Protein AF-A0A7C8AF57-F1 (afdb_monomer_lite)

Structure (mmCIF, N/CA/C/O backbone):
data_AF-A0A7C8AF57-F1
#
_entry.id   AF-A0A7C8AF57-F1
#
loop_
_atom_site.group_PDB
_atom_site.id
_atom_site.type_symbol
_atom_site.label_atom_id
_atom_site.label_alt_id
_atom_site.label_comp_id
_atom_site.label_asym_id
_atom_site.label_entity_id
_atom_site.label_seq_id
_atom_site.pdbx_PDB_ins_code
_atom_site.Cartn_x
_atom_site.Cartn_y
_atom_site.Cartn_z
_atom_site.occupancy
_atom_site.B_iso_or_equiv
_atom_site.auth_seq_id
_atom_site.auth_comp_id
_atom_site.auth_asym_id
_atom_site.auth_atom_id
_atom_site.pdbx_PDB_model_num
ATOM 1 N N . MET A 1 1 ? -17.495 -4.637 7.554 1.00 82.31 1 MET A N 1
ATOM 2 C CA . MET A 1 1 ? -16.037 -4.696 7.329 1.00 82.31 1 MET A CA 1
ATOM 3 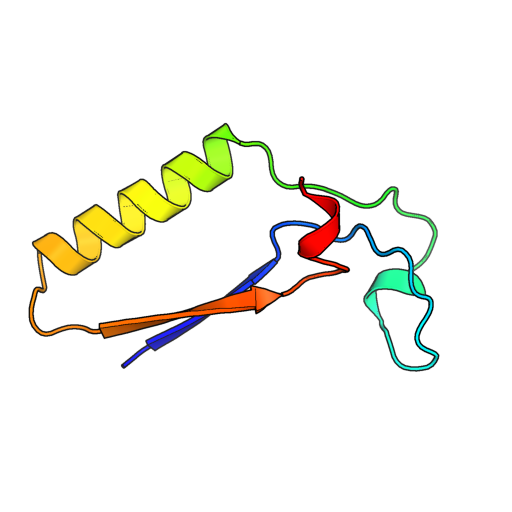C C . MET A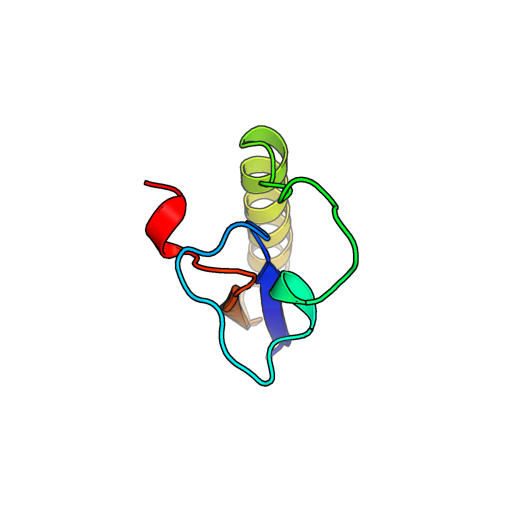 1 1 ? -15.781 -4.341 5.883 1.00 82.31 1 MET A C 1
ATOM 5 O O . MET A 1 1 ? -16.298 -5.025 5.006 1.00 82.31 1 MET A O 1
ATOM 9 N N . ALA A 1 2 ? -15.097 -3.227 5.652 1.00 93.94 2 ALA A N 1
ATOM 10 C CA . ALA A 1 2 ? -14.778 -2.753 4.310 1.00 93.94 2 ALA A CA 1
ATOM 11 C C . ALA A 1 2 ? -13.342 -3.147 3.947 1.00 93.94 2 ALA A C 1
ATOM 13 O O . ALA A 1 2 ? -12.479 -3.188 4.820 1.00 93.94 2 ALA A O 1
ATOM 14 N N . THR A 1 3 ? -13.081 -3.393 2.666 1.00 97.62 3 THR A N 1
ATOM 15 C CA . THR A 1 3 ? -11.733 -3.663 2.154 1.00 97.62 3 THR A CA 1
ATOM 16 C C . THR A 1 3 ? -11.364 -2.602 1.132 1.00 97.62 3 THR A C 1
ATOM 18 O O . THR A 1 3 ? -12.122 -2.344 0.196 1.00 97.62 3 THR A O 1
ATOM 21 N N . VAL A 1 4 ? -10.190 -1.999 1.293 1.00 97.31 4 VAL A N 1
ATOM 22 C CA . VAL A 1 4 ? -9.635 -1.018 0.365 1.00 97.31 4 VAL A CA 1
ATOM 23 C C . VAL A 1 4 ? -8.487 -1.655 -0.403 1.00 97.31 4 VAL A C 1
ATOM 25 O O . VAL A 1 4 ? -7.474 -2.045 0.173 1.00 97.31 4 VAL A O 1
ATOM 28 N N . ILE A 1 5 ? -8.640 -1.733 -1.724 1.00 96.94 5 ILE A N 1
ATOM 29 C CA . ILE A 1 5 ? -7.550 -2.087 -2.635 1.00 96.94 5 ILE A CA 1
ATOM 30 C C . ILE A 1 5 ? -6.775 -0.807 -2.940 1.00 96.94 5 ILE A C 1
ATOM 32 O O . ILE A 1 5 ? -7.256 0.060 -3.670 1.00 96.94 5 ILE A O 1
ATOM 36 N N . PHE A 1 6 ? -5.579 -0.686 -2.375 1.00 96.12 6 PHE A N 1
ATOM 37 C CA . PHE A 1 6 ? -4.800 0.542 -2.398 1.00 96.12 6 PHE A CA 1
ATOM 38 C C . PHE A 1 6 ? -3.637 0.452 -3.384 1.00 96.12 6 PHE A C 1
ATOM 40 O O . PHE A 1 6 ? -2.693 -0.308 -3.181 1.00 96.12 6 PHE A O 1
ATOM 47 N N . LYS A 1 7 ? -3.713 1.226 -4.472 1.00 94.62 7 LYS A N 1
ATOM 48 C CA . LYS A 1 7 ? -2.709 1.248 -5.545 1.00 94.62 7 LYS A CA 1
ATOM 49 C C . LYS A 1 7 ? -1.754 2.425 -5.366 1.00 94.62 7 LYS A C 1
ATOM 51 O O . LYS A 1 7 ? -1.952 3.478 -5.963 1.00 94.62 7 LYS A O 1
ATOM 56 N N . ALA A 1 8 ? -0.732 2.244 -4.535 1.00 94.38 8 ALA A N 1
ATOM 57 C CA . ALA A 1 8 ? 0.258 3.286 -4.248 1.00 94.38 8 ALA A CA 1
ATOM 58 C C . ALA A 1 8 ? 1.207 3.561 -5.431 1.00 94.38 8 ALA A C 1
ATOM 60 O O . ALA A 1 8 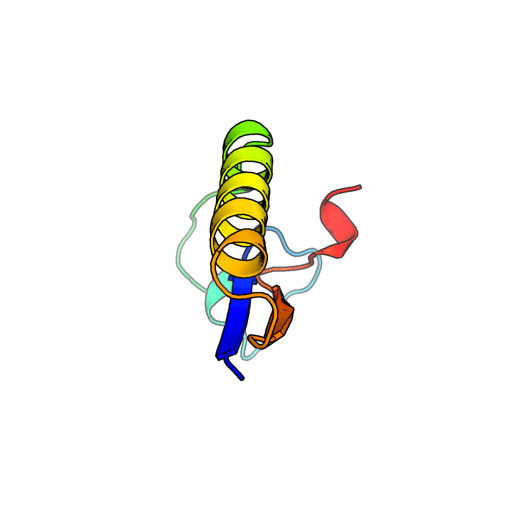? 1.763 4.651 -5.551 1.00 94.38 8 ALA A O 1
ATOM 61 N N . THR A 1 9 ? 1.380 2.590 -6.328 1.00 92.75 9 THR A N 1
ATOM 62 C CA . THR A 1 9 ? 2.181 2.748 -7.543 1.00 92.75 9 THR A CA 1
ATOM 63 C C . THR A 1 9 ? 1.640 1.894 -8.681 1.00 92.75 9 THR A C 1
ATOM 65 O O . THR A 1 9 ? 1.058 0.833 -8.456 1.00 92.75 9 THR A O 1
ATOM 68 N N . GLU A 1 10 ? 1.842 2.343 -9.914 1.00 92.69 10 GLU A N 1
ATOM 69 C CA . GLU A 1 10 ? 1.703 1.531 -11.126 1.00 92.69 10 GLU A CA 1
ATOM 70 C C . GLU A 1 10 ? 3.051 0.942 -11.583 1.00 92.69 10 GLU A C 1
ATOM 72 O O . GLU A 1 10 ? 3.080 0.110 -12.491 1.00 92.69 10 GLU A O 1
ATOM 77 N N . ALA A 1 11 ? 4.169 1.345 -10.963 1.00 91.75 11 ALA A N 1
ATOM 78 C CA . ALA A 1 11 ? 5.498 0.835 -11.280 1.00 91.75 11 ALA A CA 1
ATOM 79 C C . ALA A 1 11 ? 5.599 -0.643 -10.914 1.00 91.75 11 ALA A C 1
ATOM 81 O O . ALA A 1 11 ? 5.190 -1.054 -9.833 1.00 91.75 11 ALA A O 1
ATOM 82 N N . CYS A 1 12 ? 6.146 -1.448 -11.821 1.00 91.75 12 CYS A N 1
ATOM 83 C CA . CYS A 1 12 ? 6.314 -2.879 -11.627 1.00 91.75 12 CYS A CA 1
ATOM 84 C C . CYS A 1 12 ? 7.602 -3.336 -12.313 1.00 91.75 12 CYS A C 1
ATOM 86 O O . CYS A 1 12 ? 7.910 -2.898 -13.422 1.00 91.75 12 CYS A O 1
ATOM 88 N N . ASN A 1 13 ? 8.348 -4.223 -11.659 1.00 92.50 13 ASN A N 1
ATOM 89 C CA . ASN A 1 13 ? 9.543 -4.868 -12.208 1.00 92.50 13 ASN A CA 1
ATOM 90 C C . ASN A 1 13 ? 9.225 -6.226 -12.868 1.00 92.50 13 ASN A C 1
ATOM 92 O O . ASN A 1 13 ? 10.120 -6.866 -13.416 1.00 92.50 13 ASN A O 1
ATOM 96 N N . ALA A 1 14 ? 7.957 -6.649 -12.854 1.00 91.56 14 ALA A N 1
ATOM 97 C CA . ALA A 1 14 ? 7.454 -7.805 -13.582 1.00 91.56 14 ALA A CA 1
ATOM 98 C C . ALA A 1 14 ? 6.692 -7.384 -14.852 1.00 91.56 14 ALA A C 1
ATOM 100 O O . ALA A 1 14 ? 6.284 -6.236 -15.026 1.00 91.56 14 ALA A O 1
ATOM 101 N N . ARG A 1 15 ? 6.462 -8.345 -15.754 1.00 91.00 15 ARG A N 1
ATOM 102 C CA . ARG A 1 15 ? 5.641 -8.160 -16.963 1.00 91.00 15 ARG A CA 1
ATOM 103 C C . ARG A 1 15 ? 4.699 -9.344 -17.160 1.00 91.00 15 ARG A C 1
ATOM 105 O O . ARG A 1 15 ? 4.791 -10.088 -18.134 1.00 91.00 15 ARG A O 1
ATOM 112 N N . CYS A 1 16 ? 3.814 -9.551 -16.191 1.00 91.81 16 CYS A N 1
ATOM 113 C CA . CYS A 1 16 ? 2.866 -10.661 -16.219 1.00 91.81 16 CYS A CA 1
ATOM 114 C C . CYS A 1 16 ? 1.994 -10.596 -17.484 1.00 91.81 16 CYS A C 1
ATOM 116 O O . CYS A 1 16 ? 1.436 -9.547 -17.803 1.00 91.81 16 CYS A O 1
ATOM 118 N N . ILE A 1 17 ? 1.853 -11.718 -18.198 1.00 93.69 17 ILE A N 1
ATOM 119 C CA . ILE A 1 17 ? 1.155 -11.792 -19.499 1.00 93.69 17 ILE A CA 1
ATOM 120 C C . ILE A 1 17 ? -0.319 -11.363 -19.438 1.00 93.69 17 ILE A C 1
ATOM 122 O O . ILE A 1 17 ? -0.887 -10.964 -20.445 1.00 93.69 17 ILE A O 1
ATOM 126 N N . TYR A 1 18 ? -0.923 -11.421 -18.252 1.00 92.19 18 TYR A N 1
ATOM 127 C CA . TYR A 1 18 ? -2.327 -11.103 -17.996 1.00 92.19 18 TYR A CA 1
ATOM 128 C C . TYR A 1 18 ? -2.536 -9.726 -17.337 1.00 92.19 18 TYR A C 1
ATOM 130 O O . TYR A 1 18 ? -3.662 -9.381 -16.987 1.00 92.19 18 TYR A O 1
ATOM 138 N N . CYS A 1 19 ? -1.474 -8.947 -17.100 1.00 90.62 19 CYS A N 1
ATOM 139 C CA . CYS A 1 19 ? -1.567 -7.709 -16.324 1.00 90.62 19 CYS A CA 1
ATOM 140 C C . CYS A 1 19 ? -1.880 -6.486 -17.201 1.00 90.62 19 CYS A C 1
ATOM 142 O O . CYS A 1 19 ? -1.034 -5.992 -17.940 1.00 90.62 19 CYS A O 1
ATOM 144 N N . ASP A 1 20 ? -3.088 -5.942 -17.063 1.00 87.62 20 ASP A N 1
ATOM 145 C CA . ASP A 1 20 ? -3.543 -4.756 -17.804 1.00 87.62 20 ASP A CA 1
ATOM 146 C C . ASP A 1 20 ? -2.690 -3.496 -17.535 1.00 87.62 20 ASP A C 1
ATOM 148 O O . ASP A 1 20 ? -2.511 -2.669 -18.424 1.00 87.62 20 ASP A O 1
ATOM 152 N N . VAL A 1 21 ? -2.105 -3.358 -16.338 1.00 85.06 21 VAL A N 1
ATOM 153 C CA . VAL A 1 21 ? -1.313 -2.172 -15.946 1.00 85.06 21 VAL A CA 1
ATOM 154 C C . VAL A 1 21 ? -0.023 -2.058 -16.763 1.00 85.06 21 VAL A C 1
ATOM 156 O O . VAL A 1 21 ? 0.274 -0.992 -17.290 1.00 85.06 21 VAL A O 1
ATOM 159 N N . VAL A 1 22 ? 0.723 -3.158 -16.916 1.00 79.69 22 VAL A N 1
ATOM 160 C CA . VAL A 1 22 ? 2.015 -3.168 -17.634 1.00 79.69 22 VAL A CA 1
ATOM 161 C C . VAL A 1 22 ? 1.862 -3.237 -19.156 1.00 79.69 22 VAL A C 1
ATOM 163 O O . VAL A 1 22 ? 2.810 -2.927 -19.875 1.00 79.69 22 VAL A O 1
ATOM 166 N N . HIS A 1 23 ? 0.689 -3.656 -19.647 1.00 82.75 23 HIS A N 1
ATOM 167 C CA . HIS A 1 23 ? 0.397 -3.783 -21.083 1.00 82.75 23 HIS A CA 1
ATOM 168 C C . HIS A 1 23 ? -0.414 -2.615 -21.653 1.00 82.75 23 HIS A C 1
ATOM 170 O O . HIS A 1 23 ? -0.501 -2.466 -22.875 1.00 82.75 23 HIS A O 1
ATOM 176 N N . LYS A 1 24 ? -0.988 -1.747 -20.811 1.00 72.94 24 LYS A N 1
ATOM 177 C CA . LYS A 1 24 ? -1.567 -0.483 -21.275 1.00 72.94 24 LYS A CA 1
ATOM 178 C C . LYS A 1 24 ? -0.472 0.396 -21.903 1.00 72.94 24 LYS A C 1
ATOM 180 O O . LYS A 1 24 ? 0.627 0.515 -21.374 1.00 72.94 24 LYS A O 1
ATOM 185 N N . LYS A 1 25 ? -0.803 0.977 -23.070 1.00 58.56 25 LYS A N 1
ATOM 186 C CA . LYS A 1 25 ? -0.029 1.937 -23.903 1.00 58.56 25 LYS A CA 1
ATOM 187 C C . LYS A 1 25 ? 0.894 2.860 -23.087 1.00 58.56 25 LYS A C 1
ATOM 189 O O . LYS A 1 25 ? 0.501 3.212 -21.981 1.00 58.56 25 LYS A O 1
ATOM 194 N N . PRO A 1 26 ? 2.032 3.344 -23.640 1.00 58.06 26 PRO A N 1
ATOM 195 C CA . PRO A 1 26 ? 3.149 3.889 -22.867 1.00 58.06 26 PRO A CA 1
ATOM 196 C C . PRO A 1 26 ? 2.711 5.091 -22.029 1.00 58.06 26 PRO A C 1
ATOM 198 O O . PRO A 1 26 ? 2.678 6.228 -22.494 1.00 58.06 26 PRO A O 1
ATOM 201 N N . ARG A 1 27 ? 2.348 4.820 -20.780 1.00 65.62 27 ARG A N 1
ATOM 202 C CA . ARG A 1 27 ? 2.270 5.806 -19.718 1.00 65.62 27 ARG A CA 1
ATOM 203 C C . ARG A 1 27 ? 3.452 5.529 -18.815 1.00 65.62 27 ARG A C 1
ATOM 205 O O . ARG A 1 27 ? 3.744 4.374 -18.509 1.00 65.62 27 ARG A O 1
ATOM 212 N N . ASN A 1 28 ? 4.148 6.591 -18.433 1.00 76.56 28 ASN A N 1
ATOM 213 C CA . ASN A 1 28 ? 5.133 6.475 -17.374 1.00 76.56 28 ASN A CA 1
ATOM 214 C C . ASN A 1 28 ? 4.398 5.983 -16.121 1.00 76.56 28 ASN A C 1
ATOM 216 O O . ASN A 1 28 ? 3.328 6.528 -15.828 1.00 76.56 28 ASN A O 1
ATOM 220 N N . PRO A 1 29 ? 4.920 4.963 -15.420 1.00 77.94 29 PRO A N 1
ATOM 221 C CA . PRO A 1 29 ? 4.290 4.489 -14.203 1.00 77.94 29 PRO A CA 1
ATOM 222 C C . PRO A 1 29 ? 4.129 5.642 -13.216 1.00 77.94 29 PRO A C 1
ATOM 224 O O . PRO A 1 29 ? 5.072 6.403 -12.989 1.00 77.94 29 PRO A O 1
ATOM 227 N N . VAL A 1 30 ? 2.933 5.784 -12.651 1.00 88.44 30 VAL A N 1
ATOM 228 C CA . VAL A 1 30 ? 2.645 6.821 -11.661 1.00 88.44 30 VAL A CA 1
ATOM 229 C C . VAL A 1 30 ? 2.811 6.230 -10.269 1.00 88.44 30 VAL A C 1
ATOM 231 O O . VAL A 1 30 ? 2.220 5.200 -9.947 1.00 88.44 30 VAL A O 1
ATOM 234 N N . THR A 1 31 ? 3.603 6.900 -9.439 1.00 92.94 31 THR A N 1
ATOM 235 C CA . THR A 1 31 ? 3.695 6.631 -8.003 1.00 92.94 31 THR A CA 1
ATOM 236 C C . THR A 1 31 ? 2.997 7.755 -7.254 1.00 92.94 31 THR A C 1
ATOM 238 O O . THR A 1 31 ? 3.156 8.928 -7.593 1.00 92.94 31 THR A O 1
ATOM 241 N N . MET A 1 32 ? 2.194 7.384 -6.261 1.00 94.25 32 MET A N 1
ATOM 242 C CA . MET A 1 32 ? 1.489 8.324 -5.402 1.00 94.25 32 MET A CA 1
ATOM 243 C C . MET A 1 32 ? 2.494 9.207 -4.639 1.00 94.25 32 MET A C 1
ATOM 245 O O . MET A 1 32 ? 3.432 8.668 -4.049 1.00 94.25 32 MET A O 1
ATOM 249 N N . PRO A 1 33 ? 2.303 10.538 -4.608 1.00 95.12 33 PRO A N 1
ATOM 250 C CA . PRO A 1 33 ? 3.092 11.420 -3.752 1.00 95.12 33 PRO A CA 1
ATOM 251 C C . PRO A 1 33 ? 2.889 11.098 -2.267 1.00 95.12 33 PRO A C 1
ATOM 253 O O . PRO A 1 33 ? 1.784 10.728 -1.854 1.00 95.12 33 PRO A O 1
ATOM 256 N N . LEU A 1 34 ? 3.933 11.280 -1.457 1.00 94.19 34 LEU A N 1
ATOM 257 C CA . LEU A 1 34 ? 3.900 10.973 -0.024 1.00 94.19 34 LEU A CA 1
ATOM 258 C C . LEU A 1 34 ? 2.797 11.754 0.705 1.00 94.19 34 LEU A C 1
ATOM 260 O O . LEU A 1 34 ? 2.097 11.192 1.539 1.00 94.19 34 LEU A O 1
ATOM 264 N N . GLU A 1 35 ? 2.552 13.005 0.319 1.00 97.69 35 GLU A N 1
ATOM 265 C CA . GLU A 1 35 ? 1.532 13.854 0.943 1.00 97.69 35 GLU A CA 1
ATOM 266 C C . GLU A 1 35 ? 0.118 13.285 0.731 1.00 97.69 35 GLU A C 1
ATOM 268 O O . GLU A 1 35 ? -0.767 13.413 1.577 1.00 97.69 35 GLU A O 1
ATOM 273 N N . THR A 1 36 ? -0.110 12.612 -0.404 1.00 96.50 36 THR A N 1
ATOM 274 C CA . THR A 1 36 ? -1.390 11.938 -0.678 1.00 96.50 36 THR A CA 1
ATOM 275 C C . THR A 1 36 ? -1.538 10.670 0.164 1.00 96.50 36 THR A C 1
ATOM 277 O O . THR A 1 36 ? -2.638 10.376 0.637 1.00 96.50 36 THR A O 1
ATOM 280 N N . LEU A 1 37 ? -0.441 9.940 0.390 1.00 95.06 37 LEU A N 1
ATOM 281 C CA . LEU A 1 37 ? -0.412 8.771 1.270 1.00 95.06 37 LEU A CA 1
ATOM 282 C C . LEU A 1 37 ? -0.719 9.165 2.722 1.00 95.06 37 LEU A C 1
ATOM 284 O O . LEU A 1 37 ? -1.559 8.541 3.372 1.00 95.06 37 LEU A O 1
ATOM 288 N N . GLU A 1 38 ? -0.083 10.229 3.208 1.00 97.75 38 GLU A N 1
ATOM 289 C CA . GLU A 1 38 ? -0.322 10.790 4.540 1.00 97.75 38 GLU A CA 1
ATOM 290 C C . GLU A 1 38 ? -1.781 11.218 4.710 1.00 97.75 38 GLU A C 1
ATOM 292 O O . GLU A 1 38 ? -2.432 10.844 5.690 1.00 97.75 38 GLU A O 1
ATOM 297 N N . LEU A 1 39 ? -2.329 11.934 3.721 1.00 98.25 39 LEU A N 1
ATOM 298 C CA . LEU A 1 39 ? -3.732 12.333 3.727 1.00 98.25 39 LEU A CA 1
ATOM 299 C C . LEU A 1 39 ? -4.661 11.115 3.794 1.00 98.25 39 LEU A C 1
ATOM 301 O O . LEU A 1 39 ? -5.616 11.119 4.567 1.00 98.25 39 LEU A O 1
ATOM 305 N N . PHE A 1 40 ? -4.388 10.063 3.022 1.00 97.31 40 PHE A N 1
ATOM 306 C CA . PHE A 1 40 ? -5.199 8.847 3.027 1.00 97.31 40 PHE A CA 1
ATOM 307 C C . PHE A 1 40 ? -5.260 8.199 4.418 1.00 97.31 40 PHE A C 1
ATOM 309 O O . PHE A 1 40 ? -6.354 7.932 4.924 1.00 97.31 40 PHE A O 1
ATOM 316 N N . PHE A 1 41 ? -4.114 8.006 5.076 1.00 97.19 41 PHE A N 1
ATOM 317 C CA . PHE A 1 41 ? -4.084 7.433 6.424 1.00 97.19 41 PHE A CA 1
ATOM 318 C C . PHE A 1 41 ? -4.677 8.367 7.483 1.00 97.19 41 PHE A C 1
ATOM 320 O O . PHE A 1 41 ? -5.348 7.890 8.398 1.00 97.19 41 PHE A O 1
ATOM 327 N N . SER A 1 42 ? -4.518 9.686 7.331 1.00 98.50 42 SER A N 1
ATOM 328 C CA . SER A 1 42 ? -5.192 10.673 8.180 1.00 98.50 42 SER A CA 1
ATOM 329 C C . SER A 1 42 ? -6.719 10.531 8.103 1.00 98.50 42 SER A C 1
ATOM 331 O O . SER A 1 42 ? -7.373 10.449 9.143 1.00 98.50 42 SER A O 1
ATOM 333 N N . ARG A 1 43 ? -7.292 10.375 6.899 1.00 98.06 43 ARG A N 1
ATOM 334 C CA . ARG A 1 43 ? -8.742 10.161 6.716 1.00 98.06 43 ARG A CA 1
ATOM 335 C C . ARG A 1 43 ? -9.231 8.818 7.247 1.00 98.06 43 ARG A C 1
ATOM 337 O O . ARG A 1 43 ? -10.322 8.752 7.811 1.00 98.06 43 ARG A O 1
ATOM 344 N N . ILE A 1 44 ? -8.441 7.752 7.104 1.00 97.50 44 ILE A N 1
ATOM 345 C CA . ILE A 1 44 ? -8.763 6.462 7.735 1.00 97.50 44 ILE A CA 1
ATOM 346 C C . ILE A 1 44 ? -8.810 6.615 9.255 1.00 97.50 44 ILE A C 1
ATOM 348 O O . ILE A 1 44 ? -9.741 6.121 9.890 1.00 97.50 44 ILE A O 1
ATOM 352 N N . ASN A 1 45 ? -7.834 7.311 9.839 1.00 97.81 45 ASN A N 1
ATOM 353 C CA . ASN A 1 45 ? -7.783 7.524 11.278 1.00 97.81 45 ASN A CA 1
ATOM 354 C C . ASN A 1 45 ? -8.988 8.329 11.786 1.00 97.81 45 ASN A C 1
ATOM 356 O O . ASN A 1 45 ? -9.602 7.934 12.775 1.00 97.81 45 ASN A O 1
ATOM 360 N N . GLU A 1 46 ? -9.358 9.416 11.102 1.00 98.38 46 GLU A N 1
ATOM 361 C CA . GLU A 1 46 ? -10.577 10.183 11.401 1.00 98.38 46 GLU A CA 1
ATOM 362 C C . GLU A 1 46 ? -11.817 9.271 11.417 1.00 98.38 46 GLU A C 1
ATOM 364 O O . GLU A 1 46 ? -12.551 9.239 12.406 1.00 98.38 46 GLU A O 1
ATOM 369 N N . PHE A 1 47 ? -12.000 8.461 10.367 1.00 97.25 47 PHE A N 1
ATOM 370 C CA . PHE A 1 47 ? -13.135 7.544 10.239 1.00 97.25 47 PHE A CA 1
ATOM 371 C C . PHE A 1 47 ? -13.191 6.493 11.359 1.00 97.25 47 PHE A C 1
ATOM 373 O O . PHE A 1 47 ? -14.245 6.282 11.961 1.00 97.25 47 PHE A O 1
ATOM 380 N N . LEU A 1 48 ? -12.068 5.832 11.654 1.00 97.00 48 LEU A N 1
ATOM 381 C CA . LEU A 1 48 ? -12.012 4.782 12.678 1.00 97.00 48 LEU A CA 1
ATOM 382 C C . LEU A 1 48 ? -12.099 5.348 14.102 1.00 97.00 48 LEU A C 1
ATOM 384 O O . LEU A 1 48 ? -12.591 4.666 14.997 1.00 97.00 48 LEU A O 1
ATOM 388 N N . THR A 1 49 ? -11.677 6.598 14.310 1.00 97.75 49 THR A N 1
ATOM 389 C CA . THR A 1 49 ? -11.829 7.293 15.598 1.00 97.75 49 THR A CA 1
ATOM 390 C C . THR A 1 49 ? -13.292 7.646 15.860 1.00 97.75 49 THR A C 1
ATOM 392 O O . THR A 1 49 ? -13.780 7.457 16.972 1.00 97.75 49 THR A O 1
ATOM 395 N N . GLU A 1 50 ? -14.015 8.122 14.841 1.00 98.31 50 GLU A N 1
ATOM 396 C CA . GLU A 1 50 ? -15.454 8.399 14.939 1.00 98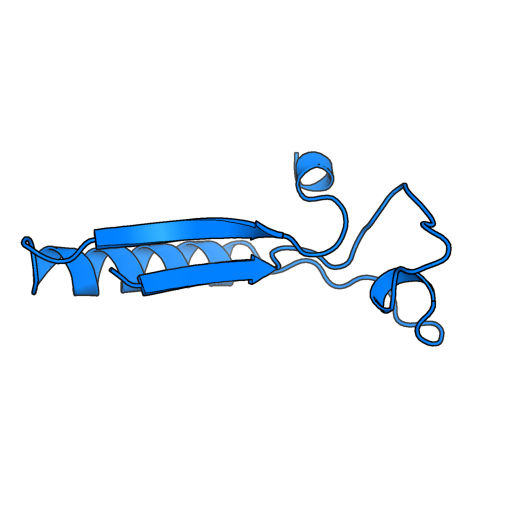.31 50 GLU A CA 1
ATOM 397 C C . GLU A 1 50 ? -16.278 7.107 15.094 1.00 98.31 50 GLU A C 1
ATOM 399 O O . GLU A 1 50 ? -17.321 7.095 15.751 1.00 98.31 50 GLU A O 1
ATOM 404 N N . LYS A 1 51 ? -15.804 5.997 14.512 1.00 97.62 51 LYS A N 1
ATOM 405 C CA . LYS A 1 51 ? -16.501 4.703 14.490 1.00 97.62 51 LYS A CA 1
ATOM 406 C C . LYS A 1 51 ? -15.590 3.558 14.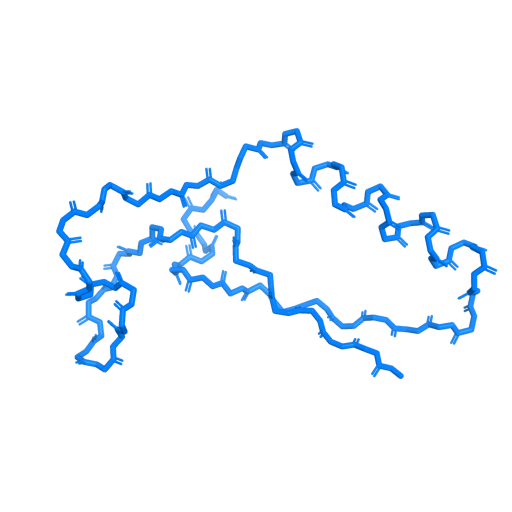958 1.00 97.62 51 LYS A C 1
ATOM 408 O O . LYS A 1 51 ? -15.226 2.703 14.154 1.00 97.62 51 LYS A O 1
ATOM 413 N N . PRO A 1 52 ? -15.293 3.450 16.266 1.00 95.75 52 PRO A N 1
ATOM 414 C CA . PRO A 1 52 ? -14.305 2.495 16.791 1.00 95.75 52 PRO A CA 1
ATOM 415 C C . PRO A 1 52 ? -14.701 1.016 16.654 1.00 95.75 52 PRO A C 1
ATOM 417 O O . PRO A 1 52 ? -13.871 0.130 16.833 1.00 95.75 52 PRO A O 1
ATOM 420 N N . GLN A 1 53 ? -15.970 0.737 16.345 1.00 97.50 53 GLN A N 1
ATOM 421 C CA . GLN A 1 53 ? -16.467 -0.620 16.095 1.00 97.50 53 GLN A CA 1
ATOM 422 C C . GLN A 1 53 ? -16.185 -1.079 14.654 1.00 97.50 53 GLN A C 1
ATOM 424 O O . GLN A 1 53 ? -16.259 -2.274 14.356 1.00 97.50 53 GLN A O 1
ATOM 429 N N . GLU A 1 54 ? -15.922 -0.130 13.748 1.00 97.56 54 GLU A N 1
ATOM 430 C CA . GLU A 1 54 ? -15.648 -0.416 12.347 1.00 97.56 54 GLU A CA 1
ATOM 431 C C . GLU A 1 54 ? -14.247 -0.990 12.171 1.00 97.56 54 GLU A C 1
ATOM 433 O O . GLU A 1 54 ? -13.312 -0.716 12.923 1.00 97.56 54 GLU A O 1
ATOM 438 N N . LYS A 1 55 ? -14.107 -1.807 11.130 1.00 96.50 55 LYS A N 1
ATOM 439 C CA . LYS A 1 55 ? -12.836 -2.404 10.727 1.00 96.50 55 LYS A CA 1
ATOM 440 C C . LYS A 1 55 ? -12.652 -2.230 9.233 1.00 96.50 55 LYS A C 1
ATOM 442 O O . LYS A 1 55 ? -13.610 -2.381 8.461 1.00 96.50 55 LYS A O 1
ATOM 447 N N . LEU A 1 56 ? -11.412 -1.954 8.854 1.00 96.94 56 LEU A N 1
ATOM 448 C CA . LEU A 1 56 ? -11.004 -1.758 7.476 1.00 96.94 56 LEU A CA 1
ATOM 449 C C . LEU A 1 56 ? -9.788 -2.628 7.177 1.00 96.94 56 LEU A C 1
ATOM 451 O O . LEU A 1 56 ? -8.778 -2.539 7.871 1.00 96.94 56 LEU A O 1
ATOM 455 N N . ASP A 1 57 ? -9.892 -3.429 6.125 1.00 97.75 57 ASP A N 1
ATOM 456 C CA . ASP A 1 57 ? -8.766 -4.180 5.584 1.00 97.75 57 ASP A CA 1
ATOM 457 C C . ASP A 1 57 ? -8.118 -3.367 4.469 1.00 97.75 57 ASP A C 1
ATOM 459 O O . ASP A 1 57 ? -8.793 -2.920 3.539 1.00 97.75 57 ASP A O 1
ATOM 463 N N . LEU A 1 58 ? -6.804 -3.182 4.546 1.00 97.06 58 LEU A N 1
ATOM 464 C CA . LEU A 1 58 ? -6.036 -2.493 3.518 1.00 97.06 58 LEU A CA 1
ATOM 465 C C . LEU A 1 58 ? -5.194 -3.505 2.744 1.00 97.06 58 LEU A C 1
ATOM 467 O O . LEU A 1 58 ? -4.305 -4.145 3.304 1.00 97.06 58 LEU A O 1
ATOM 471 N N . VAL A 1 59 ? -5.460 -3.631 1.446 1.00 97.75 59 VAL A N 1
ATOM 472 C CA . VAL A 1 59 ? -4.692 -4.484 0.537 1.00 97.75 59 VAL A CA 1
ATOM 473 C C . VAL A 1 59 ? -3.778 -3.599 -0.297 1.00 97.75 59 VAL A C 1
ATOM 475 O O . VAL A 1 59 ? -4.241 -2.891 -1.193 1.00 97.75 59 VAL A O 1
ATOM 478 N N . TRP A 1 60 ? -2.478 -3.661 -0.018 1.00 95.38 60 TRP A N 1
ATOM 479 C CA . TRP A 1 60 ? -1.456 -3.044 -0.859 1.00 95.38 60 TRP A CA 1
ATOM 480 C C . TRP A 1 60 ? -1.441 -3.733 -2.222 1.00 95.38 60 TRP A C 1
ATOM 482 O O . TRP A 1 60 ? -1.182 -4.929 -2.334 1.00 95.38 60 TRP A O 1
ATOM 492 N N . HIS A 1 61 ? -1.768 -2.976 -3.259 1.00 94.50 61 HIS A N 1
ATOM 493 C CA . HIS A 1 61 ? -1.854 -3.448 -4.631 1.00 94.50 61 HIS A CA 1
ATOM 494 C C . HIS A 1 61 ? -1.301 -2.368 -5.581 1.00 94.50 61 HIS A C 1
ATOM 496 O O . HIS A 1 61 ? -0.584 -1.461 -5.162 1.00 94.50 61 HIS A O 1
ATOM 502 N N . GLY A 1 62 ? -1.623 -2.452 -6.873 1.00 91.38 62 GLY A N 1
ATOM 503 C CA . GLY A 1 62 ? -1.007 -1.648 -7.927 1.00 91.38 62 GLY A CA 1
ATOM 504 C C . GLY A 1 62 ? -0.035 -2.488 -8.745 1.00 91.38 62 GLY A C 1
ATOM 505 O O . GLY A 1 62 ? -0.323 -3.658 -8.989 1.00 91.38 62 GLY A O 1
ATOM 506 N N . GLY A 1 63 ? 1.062 -1.875 -9.189 1.00 91.62 63 GLY A N 1
ATOM 507 C CA . GLY A 1 63 ? 2.201 -2.554 -9.798 1.00 91.62 63 GLY A CA 1
ATOM 508 C C . GLY A 1 63 ? 2.891 -3.489 -8.799 1.00 91.62 63 GLY A C 1
ATOM 509 O O . GLY A 1 63 ? 2.301 -4.473 -8.370 1.00 91.62 63 GLY A O 1
ATOM 510 N N . GLU A 1 64 ? 4.134 -3.200 -8.425 1.00 94.06 64 GLU A N 1
ATOM 511 C CA . GLU A 1 64 ? 4.865 -3.924 -7.382 1.00 94.06 64 GLU A CA 1
ATOM 512 C C . GLU A 1 64 ? 5.045 -3.020 -6.148 1.00 94.06 64 GLU A C 1
ATOM 514 O O . GLU A 1 64 ? 5.887 -2.117 -6.181 1.00 94.06 64 GLU A O 1
ATOM 519 N N . PRO A 1 65 ? 4.265 -3.224 -5.066 1.00 94.44 65 PRO A N 1
ATOM 520 C CA . PRO A 1 65 ? 4.357 -2.413 -3.852 1.00 94.44 65 PRO A CA 1
ATOM 521 C C . PRO A 1 65 ? 5.756 -2.375 -3.229 1.00 94.44 65 PRO A C 1
ATOM 523 O O . PRO A 1 65 ? 6.133 -1.350 -2.666 1.00 94.44 65 PRO A O 1
ATOM 526 N N . LEU A 1 66 ? 6.549 -3.444 -3.365 1.00 94.25 66 LEU A N 1
ATOM 527 C CA . LEU A 1 66 ? 7.902 -3.511 -2.803 1.00 94.25 66 LEU A CA 1
ATOM 528 C C . LEU A 1 66 ? 8.920 -2.599 -3.515 1.00 94.25 66 LEU A C 1
ATOM 530 O O . LEU A 1 66 ? 10.055 -2.490 -3.062 1.00 94.25 66 LEU A O 1
ATOM 534 N N . LEU A 1 67 ? 8.545 -1.921 -4.606 1.00 93.00 67 LEU A N 1
ATOM 535 C CA . LEU A 1 67 ? 9.398 -0.918 -5.261 1.00 93.00 67 LEU A CA 1
ATOM 536 C C . LEU A 1 67 ? 9.356 0.464 -4.595 1.00 93.00 67 LEU A C 1
ATOM 538 O O . LEU A 1 67 ? 10.087 1.356 -5.019 1.00 93.00 67 LEU A O 1
ATOM 542 N N . LEU A 1 68 ? 8.496 0.663 -3.594 1.00 90.31 68 LEU A N 1
ATOM 543 C CA . LEU A 1 68 ? 8.345 1.950 -2.911 1.00 90.31 68 LEU A CA 1
ATOM 544 C C . LEU A 1 68 ? 9.457 2.254 -1.892 1.00 90.31 68 LEU A C 1
ATOM 546 O O . LEU A 1 68 ? 9.560 3.407 -1.474 1.00 90.31 68 LEU A O 1
ATOM 550 N N . GLY A 1 69 ? 10.307 1.271 -1.565 1.00 79.44 69 GLY A N 1
ATOM 551 C CA . GLY A 1 69 ? 11.405 1.401 -0.598 1.00 79.44 69 GLY A CA 1
ATOM 552 C C . GLY A 1 69 ? 11.158 0.630 0.686 1.00 79.44 69 GLY A C 1
ATOM 553 O O . GL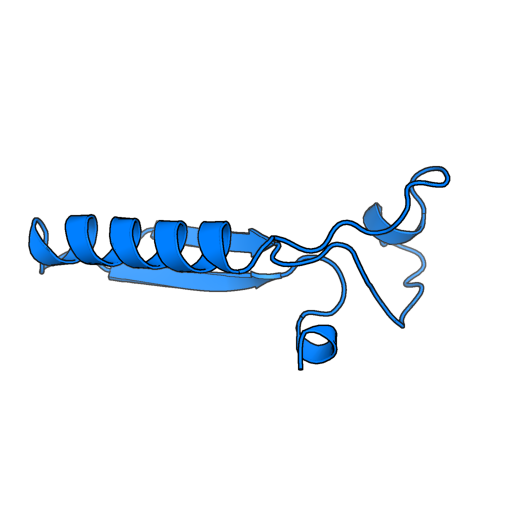Y A 1 69 ? 10.102 0.859 1.315 1.00 79.44 69 GLY A O 1
#

Radius of gyration: 14.65 Å; chains: 1; bounding box: 28×26×41 Å

pLDDT: mean 91.72, std 8.73, range [58.06, 98.5]

Foldseek 3Di:
DEEDEDAQKQDAPDDDPPDPSNPPDDDDIDGHDPVVVVVVVVVVCVVCVVPVVDDYHYHHDHHDSVVVD

Sequence (69 aa):
MATVIFKATEACNARCIYCDVVHKKPRNPVTMPLETLELFFSRINEFLTEKPQEKLDLVWHGGEPLLLG

Secondary structure (DSSP, 8-state):
-EEEEEEEE---S---TT-HHHHSSS-PPPB--HHHHHHHHHHHHHHHHH-TT--EEEEEEES-GGGG-